Protein AF-A0A9P0KQJ2-F1 (afdb_monomer_lite)

Secondary structure (DSSP, 8-state):
--HHHHHHHHHHHHHHHHH-HHHHHHHHHHHHHHHHHHHHTTSS--GGGS-HHHHHHHHHHHHHHHHHHHHHHHHHHHHT---PPP--S-------GGGS-TTTTS--PPPHHHHHHHHHHHHHHHHHTTT-

Sequence (132 aa):
QTREKKRQAERPRDQRIKNDPIKNAELKGKEKEKYHRKKEKVQVRSIKDLTDREQRAMRKIWREQTERYRDRVRQKTIVNYPESPPPSDHEDPHFDPQILDNRASGAKRPSEKQRKRINELIKKQKKIKLID

Organism: Acanthoscelides obtectus (NCBI:txid200917)

pLDDT: mean 79.91, std 18.03, range [43.94, 97.94]

Foldseek 3Di:
DDPVVVVVVCVVVVVVQVPDPVSVVVVVVVVVVVVVVCVVVVVDDDLVRDDPVVNVVVVVVVVVVVVVVVVVVVVVVVVPDDPDDDDDPDDDDPPPVPPPDPPPPPPDDDDPVVVVVVVVVVVVVVVVVVVD

Structure (mmCIF, N/CA/C/O backbone):
data_AF-A0A9P0KQJ2-F1
#
_entry.id   AF-A0A9P0KQJ2-F1
#
loop_
_atom_site.group_PDB
_atom_site.id
_atom_site.type_symbol
_atom_site.label_atom_id
_atom_site.label_alt_id
_atom_site.label_comp_id
_atom_site.label_asym_id
_atom_site.label_entity_id
_atom_site.label_seq_id
_atom_site.pdbx_PDB_ins_code
_atom_site.Cartn_x
_atom_site.Cartn_y
_atom_site.Cartn_z
_atom_site.occupancy
_atom_site.B_iso_or_equiv
_atom_site.auth_seq_id
_atom_site.auth_comp_id
_atom_site.auth_asym_id
_atom_site.auth_atom_id
_atom_site.pdbx_PDB_model_num
ATOM 1 N N . GLN A 1 1 ? 4.748 13.221 -26.057 1.00 63.22 1 GLN A N 1
ATOM 2 C CA . GLN A 1 1 ? 5.126 11.803 -25.823 1.00 63.22 1 GLN A CA 1
ATOM 3 C C . GLN A 1 1 ? 4.070 11.138 -24.949 1.00 63.22 1 GLN A C 1
ATOM 5 O O . GLN A 1 1 ? 3.744 11.689 -23.904 1.00 63.22 1 GLN A O 1
ATOM 10 N N . THR A 1 2 ? 3.531 9.986 -25.351 1.00 79.75 2 THR A N 1
ATOM 11 C CA . THR A 1 2 ? 2.561 9.233 -24.538 1.00 79.75 2 THR A CA 1
ATOM 12 C C . THR A 1 2 ? 3.224 8.690 -23.264 1.00 79.75 2 THR A C 1
ATOM 14 O O . THR A 1 2 ? 4.400 8.323 -23.269 1.00 79.75 2 THR A O 1
ATOM 17 N N . ARG A 1 3 ? 2.481 8.644 -22.149 1.00 82.38 3 ARG A N 1
ATOM 18 C CA . ARG A 1 3 ? 2.951 8.154 -20.833 1.00 82.38 3 ARG A CA 1
ATOM 19 C C . ARG A 1 3 ? 3.536 6.734 -20.900 1.00 82.38 3 ARG A C 1
ATOM 21 O O . ARG A 1 3 ? 4.451 6.412 -20.147 1.00 82.38 3 ARG A O 1
ATOM 28 N N . GLU A 1 4 ? 3.029 5.913 -21.819 1.00 84.31 4 GLU A N 1
ATOM 29 C CA . GLU A 1 4 ? 3.521 4.564 -22.125 1.00 84.31 4 GLU A CA 1
ATOM 30 C C . GLU A 1 4 ? 4.993 4.573 -22.562 1.00 84.31 4 GLU A C 1
ATOM 32 O O . GLU A 1 4 ? 5.809 3.838 -22.011 1.00 84.31 4 GLU A O 1
ATOM 37 N N . LYS A 1 5 ? 5.352 5.464 -23.498 1.00 84.50 5 LYS A N 1
ATOM 38 C CA . LYS A 1 5 ? 6.701 5.546 -24.080 1.00 84.50 5 LYS A CA 1
ATOM 39 C C . LYS A 1 5 ? 7.741 5.966 -23.041 1.00 84.50 5 LYS A C 1
ATOM 41 O O . LYS A 1 5 ? 8.819 5.384 -22.987 1.00 84.50 5 LYS A O 1
ATOM 46 N N . LYS A 1 6 ? 7.389 6.904 -22.151 1.00 86.38 6 LYS A N 1
ATOM 47 C CA . LYS A 1 6 ? 8.250 7.297 -21.019 1.00 86.38 6 LYS A CA 1
ATOM 48 C C . LYS A 1 6 ? 8.501 6.124 -20.068 1.00 86.38 6 LYS A C 1
ATOM 50 O O . LYS A 1 6 ? 9.639 5.866 -19.696 1.00 86.38 6 LYS A O 1
ATOM 55 N N . ARG A 1 7 ? 7.451 5.360 -19.748 1.00 86.88 7 ARG A N 1
ATOM 56 C CA . ARG A 1 7 ? 7.552 4.179 -18.878 1.00 86.88 7 ARG A CA 1
ATOM 57 C C . ARG A 1 7 ? 8.423 3.086 -19.491 1.00 86.88 7 ARG A C 1
ATOM 59 O O . ARG A 1 7 ? 9.196 2.459 -18.779 1.00 86.88 7 ARG A O 1
ATOM 66 N N . GLN A 1 8 ? 8.299 2.844 -20.796 1.00 87.12 8 GLN A N 1
ATOM 67 C CA . GLN A 1 8 ? 9.140 1.871 -21.495 1.00 87.12 8 GLN A CA 1
ATOM 68 C C . GLN A 1 8 ? 10.616 2.287 -21.504 1.00 87.12 8 GLN A C 1
ATOM 70 O O . GLN A 1 8 ? 11.471 1.436 -21.280 1.00 87.12 8 GLN A O 1
ATOM 75 N N . ALA A 1 9 ? 10.907 3.579 -21.675 1.00 85.94 9 ALA A N 1
ATOM 76 C CA . ALA A 1 9 ? 12.270 4.106 -21.626 1.00 85.94 9 ALA A CA 1
ATOM 77 C C . ALA A 1 9 ? 12.896 4.066 -20.215 1.00 85.94 9 ALA A C 1
ATOM 79 O O . ALA A 1 9 ? 14.104 3.880 -20.088 1.00 85.94 9 ALA A O 1
ATOM 80 N N . GLU A 1 10 ? 12.099 4.199 -19.148 1.00 87.25 10 GLU A N 1
ATOM 81 C CA . GLU A 1 10 ? 12.592 4.128 -17.761 1.00 87.25 10 GLU A CA 1
ATOM 82 C C . GLU A 1 10 ? 12.871 2.699 -17.274 1.00 87.25 10 GLU A C 1
ATOM 84 O O . GLU A 1 10 ? 13.818 2.487 -16.519 1.00 87.25 10 GLU A O 1
ATOM 89 N N . ARG A 1 11 ? 12.124 1.693 -17.750 1.00 89.62 11 ARG A N 1
ATOM 90 C CA . ARG A 1 11 ? 12.315 0.276 -17.371 1.00 89.62 11 ARG A CA 1
ATOM 91 C C . ARG A 1 11 ? 13.773 -0.214 -17.397 1.00 89.62 11 ARG A C 1
ATOM 93 O O . ARG A 1 11 ? 14.195 -0.797 -16.398 1.00 89.62 11 ARG A O 1
ATOM 100 N N . PRO A 1 12 ? 14.563 -0.013 -18.472 1.00 90.50 12 PRO A N 1
ATOM 101 C CA . PRO A 1 12 ? 15.955 -0.463 -18.490 1.00 90.50 12 PRO A CA 1
ATOM 102 C C . PRO A 1 12 ? 16.832 0.295 -17.485 1.00 90.50 12 PRO A C 1
ATOM 104 O O . PRO A 1 12 ? 17.766 -0.279 -16.929 1.00 90.50 12 PRO A O 1
ATOM 107 N N . ARG A 1 13 ? 16.536 1.571 -17.207 1.00 90.00 13 ARG A N 1
ATOM 108 C CA . ARG A 1 13 ? 17.250 2.356 -16.190 1.00 90.00 13 ARG A CA 1
ATOM 109 C C . ARG A 1 13 ? 16.993 1.796 -14.791 1.00 90.00 13 ARG A C 1
ATOM 111 O O . ARG A 1 13 ? 17.948 1.588 -14.045 1.00 90.00 13 ARG A O 1
ATOM 118 N N . ASP A 1 14 ? 15.738 1.498 -14.470 1.00 88.19 14 ASP A N 1
ATOM 119 C CA . ASP A 1 14 ? 15.360 0.916 -13.180 1.00 88.19 14 ASP A CA 1
ATOM 120 C C . ASP A 1 14 ? 15.993 -0.466 -12.981 1.00 88.19 14 ASP A C 1
ATOM 122 O O . ASP A 1 14 ? 16.495 -0.778 -11.902 1.00 88.19 14 ASP A O 1
ATOM 126 N N . GLN A 1 15 ? 16.038 -1.283 -14.039 1.00 91.19 15 GLN A N 1
ATOM 127 C CA . GLN A 1 15 ? 16.713 -2.583 -14.011 1.00 91.19 15 GLN A CA 1
ATOM 128 C C . GLN A 1 15 ? 18.215 -2.447 -13.737 1.00 91.19 15 GLN A C 1
ATOM 130 O O . GLN A 1 15 ? 18.741 -3.177 -12.899 1.00 91.19 15 GLN A O 1
ATOM 135 N N . ARG A 1 16 ? 18.903 -1.482 -14.365 1.00 92.56 16 ARG A N 1
ATOM 136 C CA . ARG A 1 16 ? 20.330 -1.215 -14.099 1.00 92.56 16 ARG A CA 1
ATOM 137 C C . ARG A 1 16 ? 20.580 -0.841 -12.639 1.00 92.56 16 ARG A C 1
ATOM 139 O O . ARG A 1 16 ? 21.522 -1.346 -12.042 1.00 92.56 16 ARG A O 1
ATOM 146 N N . ILE A 1 17 ? 19.730 0.006 -12.056 1.00 89.62 17 ILE A N 1
ATOM 147 C CA . ILE A 1 17 ? 19.841 0.402 -10.642 1.00 89.62 17 ILE A CA 1
ATOM 148 C C . ILE A 1 17 ? 19.573 -0.787 -9.719 1.00 89.62 17 ILE A C 1
ATOM 150 O O . ILE A 1 17 ? 20.255 -0.945 -8.715 1.00 89.62 17 ILE A O 1
ATOM 154 N N . LYS A 1 18 ? 18.595 -1.636 -10.053 1.00 91.19 18 LYS A N 1
ATOM 155 C CA . LYS A 1 18 ? 18.253 -2.813 -9.248 1.00 91.19 18 LYS A CA 1
ATOM 156 C C . LYS A 1 18 ? 19.368 -3.863 -9.244 1.00 91.19 18 LYS A C 1
ATOM 158 O O . LYS A 1 18 ? 19.590 -4.485 -8.205 1.00 91.19 18 LYS A O 1
ATOM 163 N N . ASN A 1 19 ? 20.024 -4.050 -10.389 1.00 92.94 19 ASN A N 1
ATOM 164 C CA . ASN A 1 19 ? 21.089 -5.035 -10.576 1.00 92.94 19 ASN A CA 1
ATOM 165 C C . ASN A 1 19 ? 22.428 -4.579 -9.972 1.00 92.94 19 ASN A C 1
ATOM 167 O O . ASN A 1 19 ? 23.233 -5.424 -9.597 1.00 92.94 19 ASN A O 1
ATOM 171 N N . ASP A 1 20 ? 22.661 -3.270 -9.851 1.00 94.12 20 ASP A N 1
ATOM 172 C CA . ASP A 1 20 ? 23.843 -2.706 -9.193 1.00 94.12 20 ASP A CA 1
ATOM 173 C C . ASP A 1 20 ? 23.631 -2.647 -7.663 1.00 94.12 20 ASP A C 1
ATOM 175 O O . ASP A 1 20 ? 22.786 -1.880 -7.186 1.00 94.12 20 ASP A O 1
ATOM 179 N N . PRO A 1 21 ? 24.372 -3.435 -6.861 1.00 92.88 21 PRO A N 1
ATOM 180 C CA . PRO A 1 21 ? 24.149 -3.518 -5.420 1.00 92.88 21 PRO A CA 1
ATOM 181 C C . PRO A 1 21 ? 24.413 -2.191 -4.695 1.00 92.88 21 PRO A C 1
ATOM 183 O O . PRO A 1 21 ? 23.712 -1.884 -3.728 1.00 92.88 21 PRO A O 1
ATOM 186 N N . ILE A 1 22 ? 25.363 -1.381 -5.174 1.00 94.56 22 ILE A N 1
ATOM 187 C CA . ILE A 1 22 ? 25.737 -0.105 -4.551 1.00 94.56 22 ILE A CA 1
ATOM 188 C C . ILE A 1 22 ? 24.620 0.913 -4.780 1.00 94.56 22 ILE A C 1
ATOM 190 O O . ILE A 1 22 ? 24.089 1.492 -3.829 1.00 94.56 22 ILE A O 1
ATOM 194 N N . LYS A 1 23 ? 24.189 1.072 -6.036 1.00 92.38 23 LYS A N 1
ATOM 195 C CA . LYS A 1 23 ? 23.107 2.009 -6.382 1.00 92.38 23 LYS A CA 1
ATOM 196 C C . LYS A 1 23 ? 21.771 1.603 -5.764 1.00 92.38 23 LYS A C 1
ATOM 198 O O . LYS A 1 23 ? 20.996 2.464 -5.350 1.00 92.38 23 LYS A O 1
ATOM 203 N N . ASN A 1 24 ? 21.495 0.304 -5.665 1.00 93.00 24 ASN A N 1
ATOM 204 C CA . ASN A 1 24 ? 20.295 -0.201 -5.003 1.00 93.00 24 ASN A CA 1
ATOM 205 C C . ASN A 1 24 ? 20.302 0.117 -3.497 1.00 93.00 24 ASN A C 1
ATOM 207 O O . ASN A 1 24 ? 19.291 0.559 -2.947 1.00 93.00 24 ASN A O 1
ATOM 211 N N . ALA A 1 25 ? 21.444 -0.060 -2.825 1.00 93.75 25 ALA A N 1
ATOM 212 C CA . ALA A 1 25 ? 21.591 0.293 -1.415 1.00 93.75 25 ALA A CA 1
ATOM 213 C C . ALA A 1 25 ? 21.399 1.800 -1.180 1.00 93.75 25 ALA A C 1
ATOM 215 O O . ALA A 1 25 ? 20.655 2.190 -0.277 1.00 93.75 25 ALA A O 1
ATOM 216 N N . GLU A 1 26 ? 21.990 2.640 -2.033 1.00 95.12 26 GLU A N 1
ATOM 217 C CA . GLU A 1 26 ? 21.829 4.095 -1.984 1.00 95.12 26 GLU A CA 1
ATOM 218 C C . GLU A 1 26 ? 20.362 4.517 -2.174 1.00 95.12 26 GLU A C 1
ATOM 220 O O . GLU A 1 26 ? 19.833 5.325 -1.404 1.00 95.12 26 GLU A O 1
ATOM 225 N N . LEU A 1 27 ? 19.669 3.927 -3.155 1.00 93.75 27 LEU A N 1
ATOM 226 C CA . LEU A 1 27 ? 18.249 4.183 -3.401 1.00 93.75 27 LEU A CA 1
ATOM 227 C C . LEU A 1 27 ? 17.399 3.828 -2.175 1.00 93.75 27 LEU A C 1
ATOM 229 O O . LEU A 1 27 ? 16.593 4.644 -1.726 1.00 93.75 27 LEU A O 1
ATOM 233 N N . LYS A 1 28 ? 17.618 2.648 -1.585 1.00 94.25 28 LYS A N 1
ATOM 234 C CA . LYS A 1 28 ? 16.931 2.230 -0.353 1.00 94.25 28 LYS A CA 1
ATOM 235 C C . LYS A 1 28 ? 17.213 3.181 0.810 1.00 94.25 28 LYS A C 1
ATOM 237 O O . LYS A 1 28 ? 16.307 3.459 1.595 1.00 94.25 28 LYS A O 1
ATOM 242 N N . GLY A 1 29 ? 18.443 3.681 0.932 1.00 95.00 29 GLY A N 1
ATOM 243 C CA . GLY A 1 29 ? 18.813 4.693 1.924 1.00 95.00 29 GLY A CA 1
ATOM 244 C C . GLY A 1 29 ? 17.999 5.978 1.761 1.00 95.00 29 GLY A C 1
ATOM 245 O O . GLY A 1 29 ? 17.332 6.411 2.701 1.00 95.00 29 GLY A O 1
ATOM 246 N N . LYS A 1 30 ? 17.959 6.523 0.540 1.00 96.00 30 LYS A N 1
ATOM 247 C CA . LYS A 1 30 ? 17.170 7.718 0.192 1.00 96.00 30 LYS A CA 1
ATOM 248 C C . LYS A 1 30 ? 15.674 7.533 0.455 1.00 96.00 30 LYS A C 1
ATOM 250 O O . LYS A 1 30 ? 15.008 8.441 0.952 1.00 96.00 30 LYS A O 1
ATOM 255 N N . GLU A 1 31 ? 15.123 6.361 0.145 1.00 95.06 31 GLU A N 1
ATOM 256 C CA . GLU A 1 31 ? 13.714 6.054 0.417 1.00 95.06 31 GLU A CA 1
ATOM 257 C C . GLU A 1 31 ? 13.404 5.999 1.915 1.00 95.06 31 GLU A C 1
ATOM 259 O O . GLU A 1 31 ? 12.384 6.549 2.346 1.00 95.06 31 GLU A O 1
ATOM 264 N N . LYS A 1 32 ? 14.291 5.397 2.718 1.00 95.62 32 LYS A N 1
ATOM 265 C CA . LYS A 1 32 ? 14.172 5.400 4.182 1.00 95.62 32 LYS A CA 1
ATOM 266 C C . LYS A 1 32 ? 14.199 6.823 4.727 1.00 95.62 32 LYS A C 1
ATOM 268 O O . LYS A 1 32 ? 13.306 7.197 5.482 1.00 95.62 32 LYS A O 1
ATOM 273 N N . GLU A 1 33 ? 15.162 7.638 4.307 1.00 96.50 33 GLU A N 1
ATOM 274 C CA . GLU A 1 33 ? 15.264 9.034 4.743 1.00 96.50 33 GLU A CA 1
ATOM 275 C C . GLU A 1 33 ? 14.004 9.831 4.372 1.00 96.50 33 GLU A C 1
ATOM 277 O O . GLU A 1 33 ? 13.422 10.530 5.201 1.00 96.50 33 GLU A O 1
ATOM 282 N N . LYS A 1 34 ? 13.503 9.657 3.144 1.00 96.50 34 LYS A N 1
ATOM 283 C CA . LYS A 1 34 ? 12.243 10.264 2.701 1.00 96.50 34 LYS A CA 1
ATOM 284 C C . LYS A 1 34 ? 11.064 9.845 3.578 1.00 96.50 34 LYS A C 1
ATOM 286 O O . LYS A 1 34 ? 10.195 10.672 3.858 1.00 96.50 34 LYS A O 1
ATOM 291 N N . TYR A 1 35 ? 11.006 8.582 3.993 1.00 94.38 35 TYR A N 1
ATOM 292 C CA . TYR A 1 35 ? 9.984 8.096 4.915 1.00 94.38 35 TYR A CA 1
ATOM 293 C C . TYR A 1 35 ? 10.110 8.750 6.299 1.00 94.38 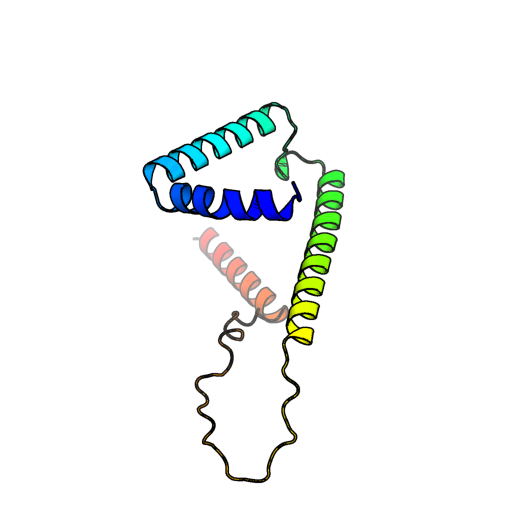35 TYR A C 1
ATOM 295 O O . TYR A 1 35 ? 9.105 9.226 6.826 1.00 94.38 35 TYR A O 1
ATOM 303 N N . HIS A 1 36 ? 11.324 8.858 6.847 1.00 94.44 36 HIS A N 1
ATOM 304 C CA . HIS A 1 36 ? 11.575 9.557 8.112 1.00 94.44 36 HIS A CA 1
ATOM 305 C C . HIS A 1 36 ? 11.141 11.027 8.048 1.00 94.44 36 HIS A C 1
ATOM 307 O O . HIS A 1 36 ? 10.322 11.442 8.865 1.00 94.44 36 HIS A O 1
ATOM 313 N N . ARG A 1 37 ? 11.530 11.765 6.999 1.00 96.00 37 ARG A N 1
ATOM 314 C CA . ARG A 1 37 ? 11.092 13.157 6.774 1.00 96.00 37 ARG A CA 1
ATOM 315 C C . ARG A 1 37 ? 9.566 13.295 6.690 1.00 96.00 37 ARG A C 1
ATOM 317 O O . ARG A 1 37 ? 8.996 14.282 7.143 1.00 96.00 37 ARG A O 1
ATOM 324 N N . LYS A 1 38 ? 8.867 12.322 6.092 1.00 95.38 38 LYS A N 1
ATOM 325 C CA . LYS A 1 38 ? 7.390 12.316 6.045 1.00 95.38 38 LYS A CA 1
ATOM 326 C C . LYS A 1 38 ? 6.763 12.052 7.410 1.00 95.38 38 LYS A C 1
ATOM 328 O O . LYS A 1 38 ? 5.707 12.614 7.700 1.00 95.38 38 LYS A O 1
ATOM 333 N N . LYS A 1 39 ? 7.390 11.195 8.215 1.00 93.44 39 LYS A N 1
ATOM 334 C CA . LYS A 1 39 ? 6.968 10.914 9.587 1.00 93.44 39 LYS A CA 1
ATOM 335 C C . LYS A 1 39 ? 7.147 12.150 10.473 1.00 93.44 39 LYS A C 1
ATOM 337 O O . LYS A 1 39 ? 6.217 12.507 11.182 1.00 93.44 39 LYS A O 1
ATOM 342 N N . GLU A 1 40 ? 8.282 12.840 10.353 1.00 92.50 40 GLU A N 1
ATOM 343 C CA . GLU A 1 40 ? 8.555 14.119 11.032 1.00 92.50 40 GLU A CA 1
ATOM 344 C C . GLU A 1 40 ? 7.524 15.192 10.666 1.00 92.50 40 GLU A C 1
ATOM 346 O O . GLU A 1 40 ? 6.987 15.863 11.538 1.00 92.50 40 GLU A O 1
ATOM 351 N N . LYS A 1 41 ? 7.164 15.298 9.381 1.00 95.38 41 LYS A N 1
ATOM 352 C CA . LYS A 1 41 ? 6.114 16.214 8.900 1.00 95.38 41 LYS A CA 1
ATOM 353 C C . LYS A 1 41 ? 4.681 15.761 9.223 1.00 95.38 41 LYS A C 1
ATOM 355 O O . LYS A 1 41 ? 3.740 16.363 8.715 1.00 95.38 41 LYS A O 1
ATOM 360 N N . VAL A 1 42 ? 4.495 14.675 9.980 1.00 89.44 42 VAL A N 1
ATOM 361 C CA . VAL A 1 42 ? 3.186 14.088 10.350 1.00 89.44 42 VAL A CA 1
ATOM 362 C C . VAL A 1 42 ? 2.324 13.682 9.135 1.00 89.44 42 VAL A C 1
ATOM 364 O O . VAL A 1 42 ? 1.143 13.367 9.246 1.00 89.44 42 VAL A O 1
ATOM 367 N N . GLN A 1 43 ? 2.921 13.596 7.943 1.00 91.00 43 GLN A N 1
ATOM 368 C CA . GLN A 1 43 ? 2.233 13.143 6.728 1.00 91.00 43 GLN A CA 1
ATOM 369 C C . GLN A 1 43 ? 1.990 11.630 6.742 1.00 91.00 43 GLN A C 1
ATOM 371 O O . GLN A 1 43 ? 1.101 11.128 6.057 1.00 91.00 43 GLN A O 1
ATOM 376 N N . VAL A 1 44 ? 2.797 10.895 7.508 1.00 91.44 44 VAL A N 1
ATOM 377 C CA . VAL A 1 44 ? 2.647 9.459 7.738 1.00 91.44 44 VAL A CA 1
ATOM 378 C C . VAL A 1 44 ? 2.640 9.218 9.241 1.00 91.44 44 VAL A C 1
ATOM 380 O O . VAL A 1 44 ? 3.607 9.545 9.924 1.00 91.44 44 VAL A O 1
ATOM 383 N N . ARG A 1 45 ? 1.557 8.622 9.746 1.00 91.06 45 ARG A N 1
ATOM 384 C CA . ARG A 1 45 ? 1.392 8.244 11.156 1.00 91.06 45 ARG A CA 1
ATOM 385 C C . ARG A 1 45 ? 1.387 6.726 11.300 1.00 91.06 45 ARG A C 1
ATOM 387 O O . ARG A 1 45 ? 0.878 6.022 10.424 1.00 91.06 45 ARG A O 1
ATOM 394 N N . SER A 1 46 ? 1.952 6.216 12.395 1.00 90.94 46 SER A N 1
ATOM 395 C CA . SER A 1 46 ? 1.804 4.802 12.745 1.00 90.94 46 SER A CA 1
ATOM 396 C C . SER A 1 46 ? 0.374 4.531 13.207 1.00 90.94 46 SER A C 1
ATOM 398 O O . SER A 1 46 ? -0.277 5.418 13.744 1.00 90.94 46 SER A O 1
ATOM 400 N N . ILE A 1 47 ? -0.104 3.289 13.088 1.00 90.38 47 ILE A N 1
ATOM 401 C CA . ILE A 1 47 ? -1.418 2.886 13.628 1.00 90.38 47 ILE A CA 1
ATOM 402 C C . ILE A 1 47 ? -1.522 3.175 15.131 1.00 90.38 47 ILE A C 1
ATOM 404 O O . ILE A 1 47 ? -2.594 3.538 15.600 1.00 90.38 47 ILE A O 1
ATOM 408 N N . LYS A 1 48 ? -0.410 3.045 15.866 1.00 91.00 48 LYS A N 1
ATOM 409 C CA . LYS A 1 48 ? -0.344 3.340 17.306 1.00 91.00 48 LYS A CA 1
ATOM 410 C C . LYS A 1 48 ? -0.576 4.821 17.623 1.00 91.00 48 LYS A C 1
ATOM 412 O O . LYS A 1 48 ? -1.055 5.129 18.704 1.00 91.00 48 LYS A O 1
ATOM 41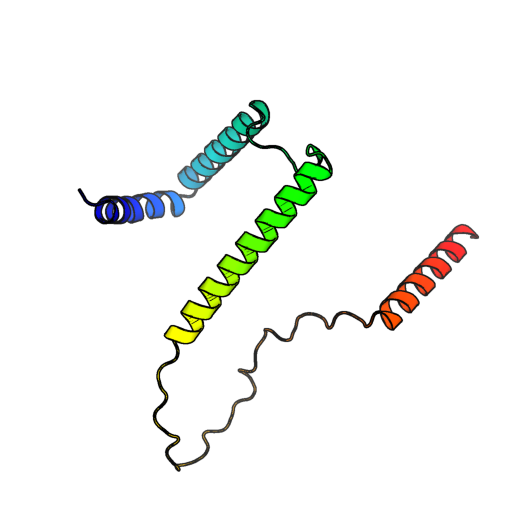7 N N . ASP A 1 49 ? -0.266 5.699 16.671 1.00 91.62 49 ASP A N 1
ATOM 418 C CA . ASP A 1 49 ? -0.391 7.153 16.803 1.00 91.62 49 ASP A CA 1
ATOM 419 C C . ASP A 1 49 ? -1.765 7.651 16.305 1.00 91.62 49 ASP A C 1
ATOM 421 O O . ASP A 1 49 ? -2.037 8.851 16.301 1.00 91.62 49 ASP A O 1
ATOM 425 N N . LEU A 1 50 ? -2.624 6.744 15.821 1.00 94.38 50 LEU A N 1
ATOM 426 C CA . LEU A 1 50 ? -3.977 7.048 15.358 1.00 94.38 50 LEU A CA 1
ATOM 427 C C . LEU A 1 50 ? -4.993 6.811 16.472 1.00 94.38 50 LEU A C 1
ATOM 429 O O . LEU A 1 50 ? -4.936 5.802 17.180 1.00 94.38 50 L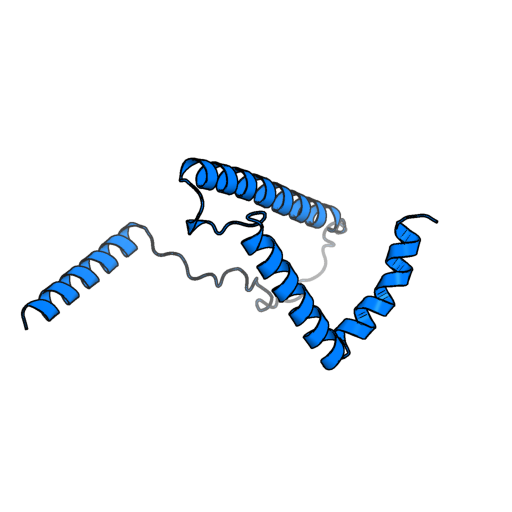EU A O 1
ATOM 433 N N . THR A 1 51 ? -6.001 7.677 16.533 1.00 96.44 51 THR A N 1
ATOM 434 C CA . THR A 1 51 ? -7.170 7.469 17.395 1.00 96.44 51 THR A CA 1
ATOM 435 C C . THR A 1 51 ? -7.965 6.237 16.955 1.00 96.44 51 THR A C 1
ATOM 437 O O . THR A 1 51 ? -7.964 5.856 15.781 1.00 96.44 51 THR A O 1
ATOM 440 N N . ASP A 1 52 ? -8.743 5.638 17.857 1.00 97.12 52 ASP A N 1
ATOM 441 C CA . ASP A 1 52 ? -9.552 4.451 17.536 1.00 97.12 52 ASP A CA 1
ATOM 442 C C . ASP A 1 52 ? -10.527 4.664 16.374 1.00 97.12 52 ASP A C 1
ATOM 444 O O . ASP A 1 52 ? -10.839 3.731 15.623 1.00 97.12 52 ASP A O 1
ATOM 448 N N . ARG A 1 53 ? -11.034 5.892 16.218 1.00 96.75 53 ARG A N 1
ATOM 449 C CA . ARG A 1 53 ? -11.924 6.261 15.114 1.00 96.75 53 ARG A CA 1
ATOM 450 C C . ARG A 1 53 ? -11.175 6.262 13.783 1.00 96.75 53 ARG A C 1
ATOM 452 O O . ARG A 1 53 ? -11.661 5.671 12.818 1.00 96.75 53 ARG A O 1
ATOM 459 N N . GLU A 1 54 ? -9.988 6.857 13.739 1.00 95.75 54 GLU A N 1
ATOM 460 C CA . GLU A 1 54 ? -9.129 6.858 12.551 1.00 95.75 54 GLU A CA 1
ATOM 461 C C . GLU A 1 54 ? -8.657 5.446 12.206 1.00 95.75 54 GLU A C 1
ATOM 463 O O . GLU A 1 54 ? -8.721 5.038 11.048 1.00 95.75 54 GLU A O 1
ATOM 468 N N . GLN A 1 55 ? -8.272 4.646 13.202 1.00 97.06 55 GLN A N 1
ATOM 469 C CA . GLN A 1 55 ? -7.905 3.252 12.976 1.00 97.06 55 GLN A CA 1
ATOM 470 C C . GLN A 1 55 ? -9.060 2.447 12.364 1.00 97.06 55 GLN A C 1
ATOM 472 O O . GLN A 1 55 ? -8.847 1.650 11.448 1.00 97.06 55 GLN A O 1
ATOM 477 N N . ARG A 1 56 ? -10.299 2.651 12.837 1.00 97.31 56 ARG A N 1
ATOM 478 C CA . ARG A 1 56 ? -11.497 2.032 12.242 1.00 97.31 56 ARG A CA 1
ATOM 479 C C . ARG A 1 56 ? -11.693 2.461 10.789 1.00 97.31 56 ARG A C 1
ATOM 481 O O . ARG A 1 56 ? -11.960 1.600 9.949 1.00 97.31 56 ARG A O 1
ATOM 488 N N . ALA A 1 57 ? -11.520 3.747 10.486 1.00 96.75 57 ALA A N 1
ATOM 489 C CA . ALA A 1 57 ? -11.602 4.263 9.121 1.00 96.75 57 ALA A CA 1
ATOM 490 C C . ALA A 1 57 ? -10.526 3.640 8.212 1.00 96.75 57 ALA A C 1
ATOM 492 O O . ALA A 1 57 ? -10.851 3.109 7.151 1.00 96.75 57 ALA A O 1
ATOM 493 N N . MET A 1 58 ? -9.273 3.585 8.668 1.00 95.62 58 MET A N 1
ATOM 494 C CA . MET A 1 58 ? -8.172 2.959 7.929 1.00 95.62 58 MET A CA 1
ATOM 495 C C . MET A 1 58 ? -8.409 1.464 7.695 1.00 95.62 58 MET A C 1
ATOM 497 O O . MET A 1 58 ? -8.197 0.972 6.589 1.00 95.62 58 MET A O 1
ATOM 501 N N . ARG A 1 59 ? -8.930 0.731 8.691 1.00 96.31 59 ARG A N 1
ATOM 502 C CA . ARG A 1 59 ? -9.324 -0.681 8.527 1.00 96.31 59 ARG A CA 1
ATOM 503 C C . ARG A 1 59 ? -10.457 -0.859 7.514 1.00 96.31 59 ARG A C 1
ATOM 505 O O . ARG A 1 59 ? -10.476 -1.861 6.802 1.00 96.31 59 ARG A O 1
ATOM 512 N N . LYS A 1 60 ? -11.411 0.077 7.442 1.00 97.56 60 LYS A N 1
ATOM 513 C CA . LYS A 1 60 ? -12.475 0.063 6.423 1.00 97.56 60 LYS A CA 1
ATOM 514 C C . LYS A 1 60 ? -11.877 0.209 5.022 1.00 97.56 60 LYS A C 1
ATOM 516 O O . LYS A 1 60 ? -12.121 -0.658 4.190 1.00 97.56 60 LYS A O 1
ATOM 521 N N . ILE A 1 61 ? -11.031 1.220 4.816 1.00 96.62 61 ILE A N 1
ATOM 522 C CA . ILE A 1 61 ? -10.334 1.455 3.541 1.00 96.62 61 ILE A CA 1
ATOM 523 C C . ILE A 1 61 ? -9.488 0.236 3.154 1.00 96.62 61 ILE A C 1
ATOM 525 O O . ILE A 1 61 ? -9.528 -0.214 2.013 1.00 96.62 61 ILE A O 1
ATOM 529 N N . TRP A 1 62 ? -8.753 -0.342 4.106 1.00 96.81 62 TRP A N 1
ATOM 530 C CA . TRP A 1 62 ? -7.925 -1.520 3.854 1.00 96.81 62 TRP A CA 1
ATOM 531 C C . TRP A 1 62 ? -8.747 -2.728 3.391 1.00 96.81 62 TRP A C 1
ATOM 533 O O . TRP A 1 62 ? -8.349 -3.408 2.444 1.00 96.81 62 TRP A O 1
ATOM 543 N N . ARG A 1 63 ? -9.906 -2.984 4.014 1.00 97.75 63 ARG A N 1
ATOM 544 C CA . ARG A 1 63 ? -10.811 -4.065 3.591 1.00 97.75 63 ARG A CA 1
ATOM 545 C C . ARG A 1 63 ? -11.306 -3.852 2.162 1.00 97.75 63 ARG A C 1
ATOM 547 O O . ARG A 1 63 ? -11.179 -4.765 1.355 1.00 97.75 63 ARG A O 1
ATOM 554 N N . GLU A 1 64 ? -11.761 -2.644 1.844 1.00 97.94 64 GLU A N 1
ATOM 555 C CA . GLU A 1 64 ? -12.237 -2.275 0.505 1.00 97.94 64 GLU A CA 1
ATOM 556 C C . GLU A 1 64 ? -11.137 -2.420 -0.561 1.00 97.94 64 GLU A C 1
ATOM 558 O O . GLU A 1 64 ? -11.344 -3.018 -1.615 1.00 97.94 64 GLU A O 1
ATOM 563 N N . GLN A 1 65 ? -9.927 -1.929 -0.285 1.00 96.94 65 GLN A N 1
ATOM 564 C CA . GLN A 1 65 ? -8.796 -2.071 -1.207 1.00 96.94 65 GLN A CA 1
ATOM 565 C C . GLN A 1 65 ? -8.387 -3.535 -1.401 1.00 96.94 65 GLN A C 1
ATOM 567 O O . GLN A 1 65 ? -8.055 -3.942 -2.516 1.00 96.94 65 GLN A O 1
ATOM 572 N N . THR A 1 66 ? -8.423 -4.327 -0.328 1.00 97.31 66 THR A N 1
ATOM 573 C CA . THR A 1 66 ? -8.105 -5.758 -0.370 1.00 97.31 66 THR A CA 1
ATOM 574 C C . THR A 1 66 ? -9.131 -6.524 -1.200 1.00 97.31 66 THR A C 1
ATOM 576 O O . THR A 1 66 ? -8.754 -7.375 -2.002 1.00 97.31 66 THR A O 1
ATOM 579 N N . GLU A 1 67 ? -10.415 -6.212 -1.045 1.00 96.81 67 GLU A N 1
ATOM 580 C CA . GLU A 1 67 ? -11.495 -6.780 -1.851 1.00 96.81 67 GLU A CA 1
ATOM 581 C C . GLU A 1 67 ? -11.330 -6.433 -3.332 1.00 96.81 67 GLU A C 1
ATOM 583 O O . GLU A 1 67 ? -11.191 -7.338 -4.150 1.00 96.81 67 GLU A O 1
ATOM 588 N N . ARG A 1 68 ? -11.150 -5.147 -3.660 1.00 96.44 68 ARG A N 1
ATOM 589 C CA . ARG A 1 68 ? -10.877 -4.696 -5.037 1.00 96.44 68 ARG A CA 1
ATOM 590 C C . ARG A 1 68 ? -9.655 -5.366 -5.660 1.00 96.44 68 ARG A C 1
ATOM 592 O O . ARG A 1 68 ? -9.614 -5.616 -6.865 1.00 96.44 68 ARG A O 1
ATOM 599 N N . TYR A 1 69 ? -8.608 -5.605 -4.870 1.00 94.69 69 TYR A N 1
ATOM 600 C CA . TYR A 1 69 ? -7.441 -6.349 -5.334 1.00 94.69 69 TYR A CA 1
ATOM 601 C C . TYR A 1 69 ? -7.803 -7.808 -5.641 1.00 94.69 69 TYR A C 1
ATOM 603 O O . TYR A 1 69 ? -7.455 -8.298 -6.715 1.00 94.69 69 TYR A O 1
ATOM 611 N N . ARG A 1 70 ? -8.534 -8.482 -4.744 1.00 93.44 70 ARG A N 1
ATOM 612 C CA . ARG A 1 70 ? -8.999 -9.865 -4.941 1.00 93.44 70 ARG A CA 1
ATOM 613 C C . ARG A 1 70 ? -9.902 -9.997 -6.165 1.00 93.44 70 ARG A C 1
ATOM 615 O O . ARG A 1 70 ? -9.700 -10.926 -6.938 1.00 93.44 70 ARG A O 1
ATOM 622 N N . ASP A 1 71 ? -10.824 -9.063 -6.380 1.00 93.81 71 ASP A N 1
ATOM 623 C CA . ASP A 1 71 ? -11.678 -9.021 -7.575 1.00 93.81 71 ASP A CA 1
ATOM 624 C C . ASP A 1 71 ? -10.860 -8.943 -8.854 1.00 93.81 71 ASP A C 1
ATOM 626 O O . ASP A 1 71 ? -11.035 -9.748 -9.766 1.00 93.81 71 ASP A O 1
ATOM 630 N N . ARG A 1 72 ? -9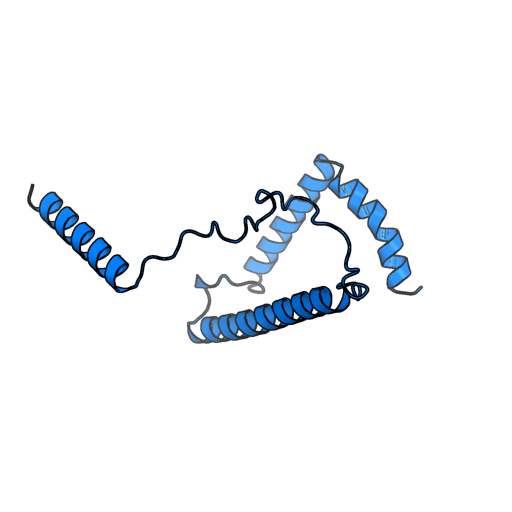.896 -8.023 -8.896 1.00 91.81 72 ARG A N 1
ATOM 631 C CA . ARG A 1 72 ? -9.008 -7.865 -10.049 1.00 91.81 72 ARG A CA 1
ATOM 632 C C . ARG A 1 72 ? -8.197 -9.127 -10.326 1.00 91.81 72 ARG A C 1
ATOM 634 O O . ARG A 1 72 ? -7.957 -9.458 -11.483 1.00 91.81 72 ARG A O 1
ATOM 641 N N . VAL A 1 73 ? -7.739 -9.812 -9.277 1.00 90.44 73 VAL A N 1
ATOM 642 C CA . VAL A 1 73 ? -7.030 -11.089 -9.419 1.00 90.44 73 VAL A CA 1
ATOM 643 C C . VAL A 1 73 ? -7.970 -12.154 -9.981 1.00 90.44 73 VAL A C 1
ATOM 645 O O . VAL A 1 73 ? -7.594 -12.785 -10.965 1.00 90.44 73 VAL A O 1
ATOM 648 N N . ARG A 1 74 ? -9.190 -12.297 -9.439 1.00 88.69 74 ARG A N 1
ATOM 649 C CA . ARG A 1 74 ? -10.216 -13.231 -9.940 1.00 88.69 74 ARG A CA 1
ATOM 650 C C . ARG A 1 74 ? -10.540 -13.000 -11.412 1.00 88.69 74 ARG A C 1
ATOM 652 O O . ARG A 1 74 ? -10.475 -13.934 -12.197 1.00 88.69 74 ARG A O 1
ATOM 659 N N . GLN A 1 75 ? -10.807 -11.755 -11.804 1.00 82.62 75 GLN A N 1
ATOM 660 C CA . GLN A 1 75 ? -11.094 -11.402 -13.197 1.00 82.62 75 GLN A CA 1
ATOM 661 C C . GLN A 1 75 ? -9.949 -11.801 -14.133 1.00 82.62 75 GLN A C 1
ATOM 663 O O . GLN A 1 75 ? -10.187 -12.416 -15.164 1.00 82.62 75 GLN A O 1
ATOM 668 N N . LYS A 1 76 ? -8.693 -11.539 -13.747 1.00 80.00 76 LYS A N 1
ATOM 669 C CA . LYS A 1 76 ? -7.526 -11.996 -14.520 1.00 80.00 76 LYS A CA 1
ATOM 670 C C . LYS A 1 76 ? -7.414 -13.516 -14.609 1.00 80.00 76 LYS A C 1
ATOM 672 O O . LYS A 1 76 ? -6.887 -14.010 -15.594 1.00 80.00 76 LYS A O 1
ATOM 677 N N . THR A 1 77 ? -7.847 -14.243 -13.579 1.00 73.25 77 THR A N 1
ATOM 678 C CA . THR A 1 77 ? -7.804 -15.713 -13.591 1.00 73.25 77 THR A CA 1
ATOM 679 C C . THR A 1 77 ? -8.890 -16.290 -14.495 1.00 73.25 77 THR A C 1
ATOM 681 O O . THR A 1 77 ? -8.611 -17.226 -15.227 1.00 73.25 77 THR A O 1
ATOM 684 N N . ILE A 1 78 ? -10.090 -15.700 -14.488 1.00 64.06 78 ILE A N 1
ATOM 685 C CA . ILE A 1 78 ? -11.226 -16.118 -15.325 1.00 64.06 78 ILE A CA 1
ATOM 686 C C . ILE A 1 78 ? -10.933 -15.885 -16.814 1.00 64.06 78 ILE A C 1
ATOM 688 O O . ILE A 1 78 ? -11.179 -16.762 -17.628 1.00 64.06 78 ILE A O 1
ATOM 692 N N . VAL A 1 79 ? -10.358 -14.732 -17.172 1.00 61.59 79 VAL A N 1
ATOM 693 C CA . VAL A 1 79 ? -10.057 -14.380 -18.576 1.00 61.59 79 VAL A CA 1
ATOM 694 C C . VAL A 1 79 ? -8.907 -15.215 -19.169 1.00 61.59 79 VAL A C 1
ATOM 696 O O . VAL A 1 79 ? -8.785 -15.309 -20.383 1.00 61.59 79 VAL A O 1
ATOM 699 N N . ASN A 1 80 ? -8.071 -15.839 -18.334 1.00 59.66 80 ASN A N 1
ATOM 700 C CA . ASN A 1 80 ? -6.913 -16.625 -18.772 1.00 59.66 80 ASN A CA 1
ATOM 701 C C . ASN A 1 80 ? -7.173 -18.142 -18.856 1.00 59.66 80 ASN A C 1
ATOM 703 O O . ASN A 1 80 ? -6.212 -18.887 -19.045 1.00 59.66 80 ASN A O 1
ATOM 707 N N . TYR A 1 81 ? -8.413 -18.618 -18.699 1.00 48.19 81 TYR A N 1
ATOM 708 C CA . TYR A 1 81 ? -8.728 -20.020 -18.987 1.00 48.19 81 TYR A CA 1
ATOM 709 C C . TYR A 1 81 ? -8.896 -20.197 -20.504 1.00 48.19 81 TYR A C 1
ATOM 711 O O . TYR A 1 81 ? -9.818 -19.603 -21.064 1.00 48.19 81 TYR A O 1
ATOM 719 N N . PRO A 1 82 ? -8.032 -20.972 -21.189 1.00 53.88 82 PRO A N 1
ATOM 720 C CA . PRO A 1 82 ? -8.334 -21.397 -22.547 1.00 53.88 82 PRO A CA 1
ATOM 721 C C . PRO A 1 82 ? -9.590 -22.271 -22.496 1.00 53.88 82 PRO A C 1
ATOM 723 O O . PRO A 1 82 ? -9.706 -23.150 -21.640 1.00 53.88 82 PRO A O 1
ATOM 726 N N . GLU A 1 83 ? -10.539 -21.999 -23.385 1.00 57.72 83 GLU A N 1
ATOM 727 C CA . GLU A 1 83 ? -11.681 -22.867 -23.648 1.00 57.72 83 GLU A CA 1
ATOM 728 C C . GLU A 1 83 ? -11.116 -24.227 -24.071 1.00 57.72 83 GLU A C 1
ATOM 730 O O . GLU A 1 83 ? -10.582 -24.383 -25.169 1.00 57.72 83 GLU A O 1
ATOM 735 N N . SER A 1 84 ? -11.088 -25.178 -23.134 1.00 56.44 84 SER A N 1
ATOM 736 C CA . SER A 1 84 ? -10.631 -26.531 -23.428 1.00 56.44 84 SER A CA 1
ATOM 737 C C . SER A 1 84 ? -11.551 -27.092 -24.510 1.00 56.44 84 SER A C 1
ATOM 739 O O . SER A 1 84 ? -12.771 -27.022 -24.325 1.00 56.44 84 SER A O 1
ATOM 741 N N . PRO A 1 85 ? -11.020 -27.665 -25.607 1.00 61.69 85 PRO A N 1
ATOM 742 C CA . PRO A 1 85 ? -11.853 -28.448 -26.505 1.00 61.69 85 PRO A CA 1
ATOM 743 C C . PRO A 1 85 ? -12.574 -29.541 -25.692 1.00 61.69 85 PRO A C 1
ATOM 745 O O . PRO A 1 85 ? -12.046 -29.971 -24.654 1.00 61.69 85 PRO A O 1
ATOM 748 N N . PRO A 1 86 ? -13.788 -29.949 -26.111 1.00 57.09 86 PRO A N 1
ATOM 749 C CA . PRO A 1 86 ? -14.552 -30.976 -25.412 1.00 57.09 86 PRO A CA 1
ATOM 750 C C . PRO A 1 86 ? -13.687 -32.230 -25.227 1.00 57.09 86 PRO A C 1
ATOM 752 O O . PRO A 1 86 ? -12.837 -32.503 -26.081 1.00 57.09 86 PRO A O 1
ATOM 755 N N . PRO A 1 87 ? -13.859 -32.972 -24.118 1.00 49.03 87 PRO A N 1
ATOM 756 C CA . PRO A 1 87 ? -13.029 -34.132 -23.830 1.00 49.03 87 PRO A CA 1
ATOM 757 C C . PRO A 1 87 ? -13.163 -35.132 -24.982 1.00 49.03 87 PRO A C 1
ATOM 759 O O . PRO A 1 87 ? -14.249 -35.635 -25.258 1.00 49.03 87 PRO A O 1
ATOM 762 N N . SER A 1 88 ? -12.058 -35.352 -25.692 1.00 45.97 88 SER A N 1
ATOM 763 C CA . SER A 1 88 ? -11.938 -36.414 -26.683 1.00 45.97 88 SER A CA 1
ATOM 764 C C . SER A 1 88 ? -11.831 -37.735 -25.932 1.00 45.97 88 SER A C 1
ATOM 766 O O . SER A 1 88 ? -10.984 -37.873 -25.052 1.00 45.97 88 SER A O 1
ATOM 768 N N . ASP A 1 89 ? -12.686 -38.682 -26.298 1.00 54.56 89 ASP A N 1
ATOM 769 C CA . ASP A 1 89 ? -12.890 -40.001 -25.689 1.00 54.56 89 ASP A CA 1
ATOM 770 C C . ASP A 1 89 ? -11.717 -40.963 -25.993 1.00 54.56 89 ASP A C 1
ATOM 772 O O . ASP A 1 89 ? -11.884 -42.004 -26.623 1.00 54.56 89 ASP A O 1
ATOM 776 N N . HIS A 1 90 ? -10.486 -40.583 -25.635 1.00 52.03 90 HIS A N 1
ATOM 777 C CA . HIS A 1 90 ? -9.303 -41.411 -25.870 1.00 52.03 90 HIS A CA 1
ATOM 778 C C . HIS A 1 90 ? -8.326 -41.386 -24.685 1.00 52.03 90 HIS A C 1
ATOM 780 O O . HIS A 1 90 ? -7.625 -40.402 -24.472 1.00 52.03 90 HIS A O 1
ATOM 786 N N . GLU A 1 91 ? -8.305 -42.528 -23.988 1.00 43.94 91 GLU A N 1
ATOM 787 C CA . GLU A 1 91 ? -7.238 -43.126 -23.167 1.00 43.94 91 GLU A CA 1
ATOM 788 C C . GLU A 1 91 ? -6.608 -42.266 -22.054 1.00 43.94 91 GLU A C 1
ATOM 790 O O . GLU A 1 91 ? -5.870 -41.310 -22.290 1.00 43.94 91 GLU A O 1
ATOM 795 N N . ASP A 1 92 ? -6.858 -42.709 -20.817 1.00 53.59 92 ASP A N 1
ATOM 796 C CA . ASP A 1 92 ? -6.297 -42.230 -19.551 1.00 53.59 92 ASP A CA 1
ATOM 797 C C . ASP A 1 92 ? -4.778 -41.956 -19.615 1.00 53.59 92 ASP A C 1
ATOM 799 O O . ASP A 1 92 ? -3.968 -42.892 -19.641 1.00 53.59 92 ASP A O 1
ATOM 803 N N . PRO A 1 93 ? -4.332 -40.693 -19.497 1.00 46.44 93 PRO A N 1
ATOM 804 C CA . PRO A 1 93 ? -2.980 -40.408 -19.072 1.00 46.44 93 PRO A CA 1
ATOM 805 C C . PRO A 1 93 ? -2.958 -40.450 -17.545 1.00 46.44 93 PRO A C 1
ATOM 807 O O . PRO A 1 93 ? -3.463 -39.554 -16.869 1.00 46.44 93 PRO A O 1
ATOM 810 N N . HIS A 1 94 ? -2.372 -41.531 -17.031 1.00 51.41 94 HIS A N 1
ATOM 811 C CA . HIS A 1 94 ? -1.971 -41.770 -15.646 1.00 51.41 94 HIS A CA 1
ATOM 812 C C . HIS A 1 94 ? -1.867 -40.469 -14.821 1.00 51.41 94 HIS A C 1
ATOM 814 O O . HIS A 1 94 ? -0.909 -39.703 -14.943 1.00 51.41 94 HIS A O 1
ATOM 820 N N . PHE A 1 95 ? -2.886 -40.202 -14.001 1.00 44.09 95 PHE A N 1
ATOM 821 C CA . PHE A 1 95 ? -2.913 -39.068 -13.085 1.00 44.09 95 PHE A CA 1
ATOM 822 C C . PHE A 1 95 ? -1.768 -39.214 -12.080 1.00 44.09 95 PHE A C 1
ATOM 824 O O . PHE A 1 95 ? -1.862 -40.017 -11.153 1.00 44.09 95 PHE A O 1
ATOM 831 N N . ASP A 1 96 ? -0.683 -38.463 -12.268 1.00 44.56 96 ASP A N 1
ATOM 832 C CA . ASP A 1 96 ? 0.379 -38.348 -11.273 1.00 44.56 96 ASP A CA 1
ATOM 833 C C . ASP A 1 96 ? -0.137 -37.466 -10.115 1.00 44.56 96 ASP A C 1
ATOM 835 O O . ASP A 1 96 ? -0.303 -36.251 -10.291 1.00 44.56 96 ASP A O 1
ATOM 839 N N . PRO A 1 97 ? -0.430 -38.019 -8.919 1.00 49.56 97 PRO A N 1
ATOM 840 C CA . PRO A 1 97 ? -1.061 -37.266 -7.834 1.00 49.56 97 PRO A CA 1
ATOM 841 C C . PRO A 1 97 ? -0.150 -36.189 -7.225 1.00 49.56 97 PRO A C 1
ATOM 843 O O . PRO A 1 97 ? -0.561 -35.478 -6.306 1.00 49.56 97 PRO A O 1
ATOM 846 N N . GLN A 1 98 ? 1.094 -36.057 -7.697 1.00 46.34 98 GLN A N 1
ATOM 847 C CA . GLN A 1 98 ? 2.086 -35.145 -7.132 1.00 46.34 98 GLN A CA 1
ATOM 848 C C . GLN A 1 98 ? 1.870 -33.664 -7.490 1.00 46.34 98 GLN A C 1
ATOM 850 O O . GLN A 1 98 ? 2.502 -32.800 -6.881 1.00 46.34 98 GLN A O 1
ATOM 855 N N . ILE A 1 99 ? 0.943 -33.338 -8.401 1.00 46.81 99 ILE A N 1
ATOM 856 C CA . ILE A 1 99 ? 0.581 -31.948 -8.749 1.00 46.81 99 ILE A CA 1
ATOM 857 C C . ILE A 1 99 ? -0.755 -31.533 -8.096 1.00 46.81 99 ILE A C 1
ATOM 859 O O . ILE A 1 99 ? -1.489 -30.696 -8.615 1.00 46.81 99 ILE A O 1
ATOM 863 N N . LEU A 1 100 ? -1.097 -32.082 -6.924 1.00 44.12 100 LEU A N 1
ATOM 864 C CA . LEU A 1 100 ? -2.152 -31.502 -6.088 1.00 44.12 100 LEU A CA 1
ATOM 865 C C . LEU A 1 100 ? -1.584 -30.382 -5.206 1.00 44.12 100 LEU A C 1
ATOM 867 O O . LEU A 1 100 ? -0.952 -30.616 -4.181 1.00 44.12 100 LEU A O 1
ATOM 871 N N . ASP A 1 101 ? -1.849 -29.144 -5.615 1.00 46.72 101 ASP A N 1
ATOM 872 C CA . ASP A 1 101 ? -2.103 -27.992 -4.749 1.00 46.72 101 ASP A CA 1
ATOM 873 C C . ASP A 1 101 ? -1.398 -27.963 -3.376 1.00 46.72 101 ASP A C 1
ATOM 875 O O . ASP A 1 101 ? -2.003 -28.123 -2.311 1.00 46.72 101 ASP A O 1
ATOM 879 N N . ASN A 1 102 ? -0.143 -27.511 -3.371 1.00 48.03 102 ASN A N 1
ATOM 880 C CA . ASN A 1 102 ? 0.560 -27.054 -2.161 1.00 48.03 102 ASN A CA 1
ATOM 881 C C . ASN A 1 102 ? -0.107 -25.840 -1.454 1.00 48.03 102 ASN A C 1
ATOM 883 O O . ASN A 1 102 ? 0.462 -25.261 -0.530 1.00 48.03 102 ASN A O 1
ATOM 887 N N . ARG A 1 10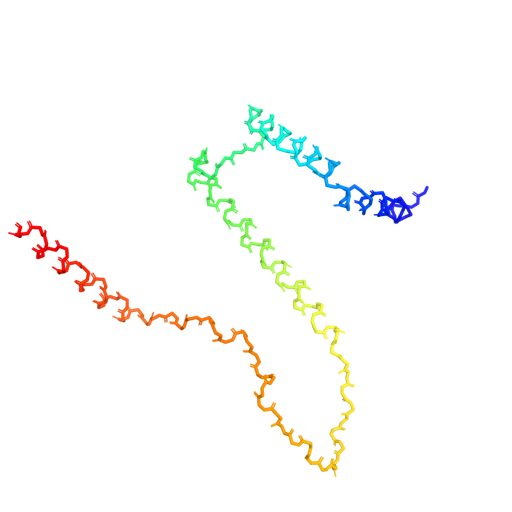3 ? -1.325 -25.431 -1.848 1.00 49.66 103 ARG A N 1
ATOM 888 C CA . ARG A 1 103 ? -2.152 -24.432 -1.144 1.00 49.66 103 ARG A CA 1
ATOM 889 C C . ARG A 1 103 ? -2.903 -25.001 0.064 1.00 49.66 103 ARG A C 1
ATOM 891 O O . ARG A 1 103 ? -3.358 -24.218 0.897 1.00 49.66 103 ARG A O 1
ATOM 898 N N . ALA A 1 104 ? -3.020 -26.324 0.189 1.00 47.38 104 ALA A N 1
ATOM 899 C CA . ALA A 1 104 ? -3.740 -26.969 1.290 1.00 47.38 104 ALA A CA 1
ATOM 900 C C . ALA A 1 104 ? -2.895 -27.203 2.563 1.00 47.38 104 ALA A C 1
ATOM 902 O O . ALA A 1 104 ? -3.434 -27.642 3.577 1.00 47.38 104 ALA A O 1
ATOM 903 N N . SER A 1 105 ? -1.600 -26.862 2.568 1.00 50.59 105 SER A N 1
ATOM 904 C CA . SER A 1 105 ? -0.723 -26.987 3.749 1.00 50.59 105 SER A CA 1
ATOM 905 C C . SER A 1 105 ? -0.774 -25.774 4.692 1.00 50.59 105 SER A C 1
ATOM 907 O O . SER A 1 105 ? 0.081 -25.594 5.560 1.00 50.59 105 SER A O 1
ATOM 909 N N . GLY A 1 106 ? -1.810 -24.937 4.585 1.00 49.06 106 GLY A N 1
ATOM 910 C CA . GLY A 1 106 ? -2.154 -24.011 5.657 1.00 49.06 106 GLY A CA 1
ATOM 911 C C . GLY A 1 106 ? -2.646 -24.817 6.853 1.00 49.06 106 GLY A C 1
ATOM 912 O O . GLY A 1 106 ? -3.746 -25.360 6.794 1.00 49.06 106 GLY A O 1
ATOM 913 N N . ALA A 1 107 ? -1.837 -24.915 7.915 1.00 56.59 107 ALA A N 1
ATOM 914 C CA . ALA A 1 107 ? -2.180 -25.607 9.159 1.00 56.59 107 ALA A CA 1
ATOM 915 C C . ALA A 1 107 ? -3.671 -25.420 9.490 1.00 56.59 107 ALA A C 1
ATOM 917 O O . ALA A 1 107 ? -4.116 -24.290 9.725 1.00 56.59 107 ALA A O 1
ATOM 918 N N . LYS A 1 108 ? -4.453 -26.514 9.446 1.00 62.16 108 LYS A N 1
ATOM 919 C CA . LYS A 1 108 ? -5.892 -26.494 9.742 1.00 62.16 108 LYS A CA 1
ATOM 920 C C . LYS A 1 108 ? -6.071 -25.764 11.069 1.00 62.16 108 LYS A C 1
ATOM 922 O O . LYS A 1 108 ? -5.591 -26.227 12.103 1.00 62.16 108 LYS A O 1
ATOM 927 N N . ARG A 1 109 ? -6.695 -24.579 11.044 1.00 61.66 109 ARG A N 1
ATOM 928 C CA . ARG A 1 109 ? -6.912 -23.794 12.265 1.00 61.66 109 ARG A CA 1
ATOM 929 C C . ARG A 1 109 ? -7.710 -24.682 13.226 1.00 61.66 109 ARG A C 1
ATOM 931 O O . ARG A 1 109 ? -8.772 -25.155 12.819 1.00 61.66 109 ARG A O 1
ATOM 938 N N . PRO A 1 110 ? -7.231 -24.929 14.458 1.00 67.69 110 PRO A N 1
ATOM 939 C CA . PRO A 1 110 ? -7.952 -25.780 15.391 1.00 67.69 110 PRO A CA 1
ATOM 940 C C . PRO A 1 110 ? -9.366 -25.240 15.591 1.00 67.69 110 PRO A C 1
ATOM 942 O O . PRO A 1 110 ? -9.557 -24.018 15.658 1.00 67.69 110 PRO A O 1
ATOM 945 N N . SER A 1 111 ? -10.344 -26.141 15.695 1.00 76.25 111 SER A N 1
ATOM 946 C CA . SER A 1 111 ? -11.726 -25.756 15.989 1.00 76.25 111 SER A CA 1
ATOM 947 C C . SER A 1 111 ? -11.779 -24.897 17.257 1.00 76.25 111 SER A C 1
ATOM 949 O O . SER A 1 111 ? -10.924 -25.008 18.141 1.00 76.25 111 SER A O 1
ATOM 951 N N . GLU A 1 112 ? -12.786 -24.033 17.385 1.00 74.75 112 GLU A N 1
ATOM 952 C CA . GLU A 1 112 ? -12.904 -23.151 18.553 1.00 74.75 112 GLU A CA 1
ATOM 953 C C . GLU A 1 112 ? -12.899 -23.939 19.878 1.00 74.75 112 GLU A C 1
ATOM 955 O O . GLU A 1 112 ? -12.250 -23.532 20.844 1.00 74.75 112 GLU A O 1
ATOM 960 N N . LYS A 1 113 ? -13.524 -25.126 19.887 1.00 79.31 113 LYS A N 1
ATOM 961 C CA . LYS A 1 113 ? -13.510 -26.068 21.018 1.00 79.31 113 LYS A CA 1
ATOM 962 C C . LYS A 1 113 ? -12.088 -26.510 21.384 1.00 79.31 113 LYS A C 1
ATOM 964 O O . LYS A 1 113 ? -11.725 -26.527 22.559 1.00 79.31 113 LYS A O 1
ATOM 969 N N . GLN A 1 114 ? -11.260 -26.820 20.388 1.00 83.00 114 GLN A N 1
ATOM 970 C CA . GLN A 1 114 ? -9.875 -27.247 20.592 1.00 83.00 114 GLN A CA 1
ATOM 971 C C . GLN A 1 114 ? -8.987 -26.092 21.082 1.00 83.00 114 GLN A C 1
ATOM 973 O O . GLN A 1 114 ? -8.166 -26.288 21.976 1.00 83.00 114 GLN A O 1
ATOM 978 N N . ARG A 1 115 ? -9.206 -24.866 20.584 1.00 82.88 115 ARG A N 1
ATOM 979 C CA . ARG A 1 115 ? -8.505 -23.659 21.069 1.00 82.88 115 ARG A CA 1
ATOM 980 C C . ARG A 1 115 ? -8.823 -23.369 22.538 1.00 82.88 115 ARG A C 1
ATOM 982 O O . ARG A 1 115 ? -7.912 -23.043 23.295 1.00 82.88 115 ARG A O 1
ATOM 989 N N . LYS A 1 116 ? -10.087 -23.523 22.954 1.00 86.38 116 LYS A N 1
ATOM 990 C CA . LYS A 1 116 ? -10.502 -23.366 24.360 1.00 86.38 116 LYS A CA 1
ATOM 991 C C . LYS A 1 116 ? -9.816 -24.393 25.267 1.00 86.38 116 LYS A C 1
ATOM 993 O O . LYS A 1 116 ? -9.187 -23.984 26.238 1.00 86.38 116 LYS A O 1
ATOM 998 N N . ARG A 1 117 ? -9.810 -25.680 24.886 1.00 89.06 117 ARG A N 1
ATOM 999 C CA . ARG A 1 117 ? -9.084 -26.737 25.624 1.00 89.06 117 ARG A CA 1
ATOM 1000 C C . ARG A 1 117 ? -7.589 -26.437 25.776 1.00 89.06 117 ARG A C 1
ATOM 1002 O O . ARG A 1 117 ? -7.058 -26.543 26.876 1.00 89.06 117 ARG A O 1
ATOM 1009 N N . ILE A 1 118 ? -6.915 -26.028 24.697 1.00 88.06 118 ILE A N 1
ATOM 1010 C CA . ILE A 1 118 ? -5.483 -25.684 24.737 1.00 88.06 118 ILE A CA 1
ATOM 1011 C C . ILE A 1 118 ? -5.236 -24.501 25.685 1.00 88.06 118 ILE A C 1
ATOM 1013 O O . ILE A 1 118 ? -4.339 -24.556 26.523 1.00 88.06 118 ILE A O 1
ATOM 1017 N N . ASN A 1 119 ? -6.058 -23.452 25.613 1.00 91.25 119 ASN A N 1
ATOM 1018 C CA . ASN A 1 119 ? -5.921 -22.285 26.487 1.00 91.25 119 ASN A CA 1
ATOM 1019 C C . ASN A 1 119 ? -6.161 -22.621 27.967 1.00 91.25 119 ASN A C 1
ATOM 1021 O O . ASN A 1 119 ? -5.483 -22.073 28.835 1.00 91.25 119 ASN A O 1
ATOM 1025 N N . GLU A 1 120 ? -7.101 -23.516 28.269 1.00 91.75 120 GLU A N 1
ATOM 1026 C CA . GLU A 1 120 ? -7.334 -24.002 29.632 1.00 91.75 120 GLU A CA 1
ATOM 1027 C C . GLU A 1 120 ? -6.150 -24.812 30.167 1.00 91.75 120 GLU A C 1
ATOM 1029 O O . GLU A 1 120 ? -5.726 -24.585 31.300 1.00 91.75 120 GLU A O 1
ATOM 1034 N N . LEU A 1 121 ? -5.570 -25.699 29.351 1.00 91.12 121 LEU A N 1
ATOM 1035 C CA . LEU A 1 121 ? -4.371 -26.462 29.718 1.00 91.12 121 LEU A CA 1
ATOM 1036 C C . LEU A 1 121 ? -3.180 -25.541 30.003 1.00 91.12 121 LEU A C 1
ATOM 1038 O O . LEU A 1 121 ? -2.511 -25.699 31.023 1.00 91.12 121 LEU A O 1
ATOM 1042 N N . ILE A 1 122 ? -2.966 -24.527 29.159 1.00 90.75 122 ILE A N 1
ATOM 1043 C CA . ILE A 1 122 ? -1.914 -23.521 29.361 1.00 90.75 122 ILE A CA 1
ATOM 1044 C C . ILE A 1 122 ? -2.145 -22.745 30.664 1.00 90.75 122 ILE A C 1
ATOM 1046 O O . ILE A 1 122 ? -1.200 -22.521 31.419 1.00 90.75 122 ILE A O 1
ATOM 1050 N N . LYS A 1 123 ? -3.390 -22.345 30.964 1.00 90.06 123 LYS A N 1
ATOM 1051 C CA . LYS A 1 123 ? -3.727 -21.668 32.229 1.00 90.06 123 LYS A CA 1
ATOM 1052 C C . LYS A 1 123 ? -3.458 -22.558 33.442 1.00 90.06 123 LYS A C 1
ATOM 1054 O O . LYS A 1 123 ? -2.899 -22.072 34.420 1.00 90.06 123 LYS A O 1
ATOM 1059 N N . LYS A 1 124 ? -3.815 -23.846 33.375 1.00 85.38 124 LYS A N 1
ATOM 1060 C CA . LYS A 1 124 ? -3.551 -24.816 34.449 1.00 85.38 124 LYS A CA 1
ATOM 1061 C C . LYS A 1 124 ? -2.051 -25.017 34.671 1.00 85.38 124 LYS A C 1
ATOM 1063 O O . LYS A 1 124 ? -1.607 -24.899 35.804 1.00 85.38 124 LYS A O 1
ATOM 1068 N N 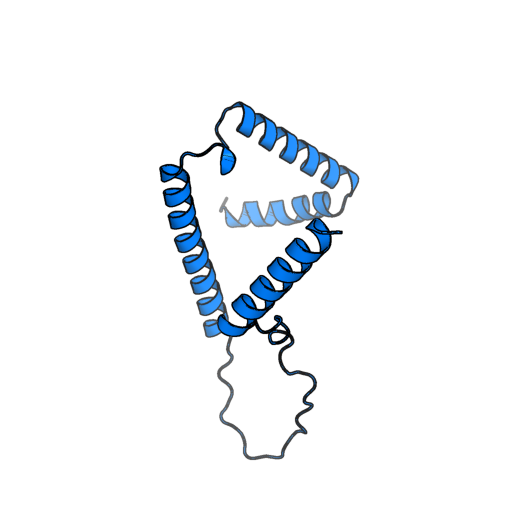. GLN A 1 125 ? -1.265 -25.213 33.610 1.00 80.25 125 GLN A N 1
ATOM 1069 C CA . GLN A 1 125 ? 0.197 -25.324 33.723 1.00 80.25 125 GLN A CA 1
ATOM 1070 C C . GLN A 1 125 ? 0.838 -24.066 34.304 1.00 80.25 125 GLN A C 1
ATOM 1072 O O . GLN A 1 125 ? 1.711 -24.170 35.157 1.00 80.25 125 GLN A O 1
ATOM 1077 N N . LYS A 1 126 ? 0.403 -22.875 33.876 1.00 79.19 126 LYS A N 1
ATOM 1078 C CA . LYS A 1 126 ? 0.898 -21.615 34.447 1.00 79.19 126 LYS A CA 1
ATOM 1079 C C . LYS A 1 126 ? 0.553 -21.472 35.924 1.00 79.19 126 LYS A C 1
ATOM 1081 O O . LYS A 1 126 ? 1.367 -20.945 36.661 1.00 79.19 126 LYS A O 1
ATOM 1086 N N . LYS A 1 127 ? -0.631 -21.929 36.341 1.00 76.69 127 LYS A N 1
ATOM 1087 C CA . LYS A 1 127 ? -1.046 -21.909 37.746 1.00 76.69 127 LYS A CA 1
ATOM 1088 C C . LYS A 1 127 ? -0.211 -22.872 38.592 1.00 76.69 127 LYS A C 1
ATOM 1090 O O . LYS A 1 127 ? 0.181 -22.494 39.680 1.00 76.69 127 LYS A O 1
ATOM 1095 N N . ILE A 1 128 ? 0.082 -24.068 38.078 1.00 70.38 128 ILE A N 1
ATOM 1096 C CA . ILE A 1 128 ? 0.935 -25.057 38.757 1.00 70.38 128 ILE A CA 1
ATOM 1097 C C . ILE A 1 128 ? 2.360 -24.507 38.921 1.00 70.38 128 ILE A C 1
ATOM 1099 O O . ILE A 1 128 ? 2.860 -24.455 40.031 1.00 70.38 128 ILE A O 1
ATOM 1103 N N . LYS A 1 129 ? 2.950 -23.948 37.857 1.00 63.09 129 LYS A N 1
ATOM 1104 C CA . LYS A 1 129 ? 4.283 -23.310 37.891 1.00 63.09 129 LYS A CA 1
ATOM 1105 C C . LYS A 1 129 ? 4.392 -22.036 38.745 1.00 63.09 129 LYS A C 1
ATOM 1107 O O . LYS A 1 129 ? 5.471 -21.467 38.813 1.00 63.09 129 LYS A O 1
ATOM 1112 N N . LEU A 1 130 ? 3.280 -21.516 39.263 1.00 60.38 130 LEU A N 1
ATOM 1113 C CA . LEU A 1 130 ? 3.256 -20.342 40.143 1.00 60.38 130 LEU A CA 1
ATOM 1114 C C . LEU A 1 130 ? 3.090 -20.738 41.620 1.00 60.38 130 LEU A C 1
ATOM 1116 O O . LEU A 1 130 ? 3.089 -19.865 42.481 1.00 60.38 130 LEU A O 1
ATOM 1120 N N . ILE A 1 131 ? 2.819 -22.020 41.876 1.00 59.81 131 ILE A N 1
ATOM 1121 C CA . ILE A 1 131 ? 2.586 -22.597 43.204 1.00 59.81 131 ILE A CA 1
ATOM 1122 C C . ILE A 1 131 ? 3.825 -23.383 43.680 1.00 59.81 131 ILE A C 1
ATOM 1124 O O . ILE A 1 131 ? 3.967 -23.571 44.884 1.00 59.81 131 ILE A O 1
ATOM 1128 N N . ASP A 1 132 ? 4.719 -23.764 42.759 1.00 48.78 132 ASP A N 1
ATOM 1129 C CA . ASP A 1 132 ? 6.095 -24.217 43.027 1.00 48.78 132 ASP A CA 1
ATOM 1130 C C . ASP A 1 132 ? 7.070 -23.026 43.039 1.00 48.78 132 ASP A C 1
ATOM 1132 O O . ASP A 1 132 ? 8.013 -23.037 43.862 1.00 48.78 132 ASP A O 1
#

Radius of gyration: 26.47 Å; chains: 1; bounding box: 40×59×70 Å